Protein AF-A0A530BPV9-F1 (afdb_monomer)

Mean predicted aligned error: 6.6 Å

Structure (mmCIF, N/CA/C/O backbone):
data_AF-A0A530BPV9-F1
#
_entry.id   AF-A0A530BPV9-F1
#
loop_
_atom_site.group_PDB
_atom_site.id
_atom_site.type_symbol
_atom_site.label_atom_id
_atom_site.label_alt_id
_atom_site.label_comp_id
_atom_site.label_asym_id
_atom_site.label_entity_id
_atom_site.label_seq_id
_atom_site.pdbx_PDB_ins_code
_atom_site.Cartn_x
_atom_site.Cartn_y
_atom_site.Cartn_z
_atom_site.occupancy
_atom_site.B_iso_or_equiv
_atom_site.auth_seq_id
_atom_site.auth_comp_id
_atom_site.auth_asym_id
_atom_site.auth_atom_id
_atom_site.pdbx_PDB_model_num
ATOM 1 N N . MET A 1 1 ? -13.704 -10.834 26.927 1.00 64.25 1 MET A N 1
ATOM 2 C CA . MET A 1 1 ? -13.779 -9.408 26.544 1.00 64.25 1 MET A CA 1
ATOM 3 C C . MET A 1 1 ? -12.973 -8.621 27.562 1.00 64.25 1 MET A C 1
ATOM 5 O O . MET A 1 1 ? -13.116 -8.908 28.742 1.00 64.25 1 MET A O 1
ATOM 9 N N . ILE A 1 2 ? -12.065 -7.743 27.131 1.00 81.50 2 ILE A N 1
ATOM 10 C CA . ILE A 1 2 ? -11.200 -6.987 28.055 1.00 81.50 2 ILE A CA 1
ATOM 11 C C . ILE A 1 2 ? -12.032 -5.877 28.699 1.00 81.50 2 ILE A C 1
ATOM 13 O O . ILE A 1 2 ? -12.641 -5.092 27.972 1.00 81.50 2 ILE A O 1
ATOM 17 N N . THR A 1 3 ? -12.042 -5.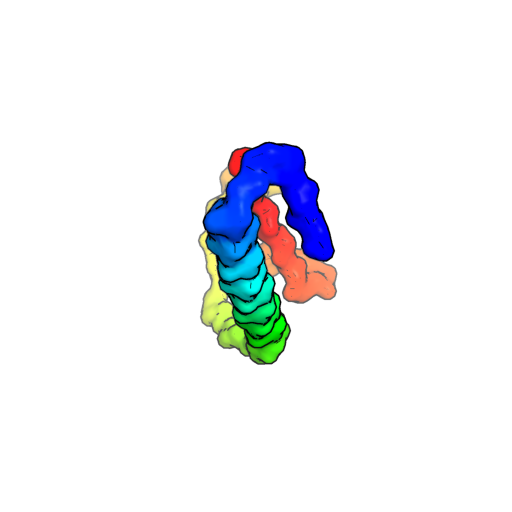825 30.029 1.00 83.81 3 THR A N 1
ATOM 18 C CA . THR A 1 3 ? -12.691 -4.776 30.824 1.00 83.81 3 THR A CA 1
ATOM 19 C C . THR A 1 3 ? -11.650 -3.807 31.364 1.00 83.81 3 THR A C 1
ATOM 21 O O . THR A 1 3 ? -10.627 -4.248 31.894 1.00 83.81 3 THR A O 1
ATOM 24 N N . PHE A 1 4 ? -11.912 -2.506 31.276 1.00 87.75 4 PHE A N 1
ATOM 25 C CA . PHE A 1 4 ? -11.030 -1.490 31.850 1.00 87.75 4 PHE A CA 1
ATOM 26 C C . PHE A 1 4 ? -11.486 -1.070 33.253 1.00 87.75 4 PHE A C 1
ATOM 28 O O . PHE A 1 4 ? -12.694 -1.001 33.509 1.00 87.75 4 PHE A O 1
ATOM 35 N N . PRO A 1 5 ? -10.549 -0.759 34.170 1.00 92.38 5 PRO A N 1
ATOM 36 C CA . PRO A 1 5 ? -10.896 -0.193 35.468 1.00 92.38 5 PRO A CA 1
ATOM 37 C C . PRO A 1 5 ? -11.760 1.066 35.317 1.00 92.38 5 PRO A C 1
ATOM 39 O O . PRO A 1 5 ? -11.473 1.923 34.484 1.00 92.38 5 PRO A O 1
ATOM 42 N N . ASN A 1 6 ? -12.799 1.182 36.149 1.00 93.31 6 ASN A N 1
ATOM 43 C CA . ASN A 1 6 ? -13.709 2.334 36.225 1.00 93.31 6 ASN A CA 1
ATOM 44 C C . ASN A 1 6 ? -14.538 2.633 34.957 1.00 93.31 6 ASN A C 1
ATOM 46 O O . ASN A 1 6 ? -15.138 3.705 34.860 1.00 93.31 6 ASN A O 1
ATOM 50 N N . GLU A 1 7 ? -14.621 1.718 33.985 1.00 93.44 7 GLU A N 1
ATOM 51 C CA . GLU A 1 7 ? -15.459 1.943 32.804 1.00 93.44 7 GLU A CA 1
ATOM 52 C C . GLU A 1 7 ? -16.960 1.840 33.135 1.00 93.44 7 GLU A C 1
ATOM 54 O O . GLU A 1 7 ? -17.420 0.909 33.805 1.00 93.44 7 GLU A O 1
ATOM 59 N N . SER A 1 8 ? -17.755 2.786 32.632 1.00 95.88 8 SER A N 1
ATOM 60 C CA . SER A 1 8 ? -19.214 2.712 32.761 1.00 95.88 8 SER A CA 1
ATOM 61 C C . SER A 1 8 ? -19.799 1.650 31.823 1.00 95.88 8 SER A C 1
ATOM 63 O O . SER A 1 8 ? -19.260 1.382 30.748 1.00 95.88 8 SER A O 1
ATOM 65 N N . ALA A 1 9 ? -20.960 1.093 32.175 1.00 94.56 9 ALA A N 1
ATOM 66 C CA . ALA A 1 9 ? -21.666 0.141 31.312 1.00 94.56 9 ALA A CA 1
ATOM 67 C C . ALA A 1 9 ? -21.994 0.732 29.924 1.00 94.56 9 ALA A C 1
ATOM 69 O O . ALA A 1 9 ? -21.855 0.050 28.911 1.00 94.56 9 ALA A O 1
ATOM 70 N N . LYS A 1 10 ? -22.355 2.025 29.868 1.00 96.12 10 LYS A N 1
ATOM 71 C CA . LYS A 1 10 ? -22.611 2.746 28.611 1.00 96.12 10 LYS A CA 1
ATOM 72 C C . LYS A 1 10 ? -21.354 2.841 27.745 1.00 96.12 10 LYS A C 1
ATOM 74 O O . LYS A 1 10 ? -21.428 2.618 26.539 1.00 96.12 10 LYS A O 1
ATOM 79 N N . TYR A 1 11 ? -20.213 3.167 28.354 1.00 95.38 11 TYR A N 1
ATOM 80 C CA . TYR A 1 11 ? -18.934 3.227 27.646 1.00 95.38 11 TYR A CA 1
ATOM 81 C C . TYR A 1 11 ? -18.548 1.856 27.091 1.00 95.38 11 TYR A C 1
ATOM 83 O O . TYR A 1 11 ? -18.205 1.753 25.915 1.00 95.38 11 TYR A O 1
ATOM 91 N N . ARG A 1 12 ? -18.681 0.801 27.907 1.00 94.94 12 ARG A N 1
ATOM 92 C CA . ARG A 1 12 ? -18.410 -0.575 27.484 1.00 94.94 12 ARG A CA 1
ATOM 93 C C . ARG A 1 12 ? -19.233 -0.941 26.248 1.00 94.94 12 ARG A C 1
ATOM 95 O O . ARG A 1 12 ? -18.646 -1.249 25.219 1.00 94.94 12 ARG A O 1
ATOM 102 N N . ALA A 1 13 ? -20.557 -0.792 26.294 1.00 95.00 13 ALA A N 1
ATOM 103 C CA . ALA A 1 13 ? -21.430 -1.124 25.163 1.00 95.00 13 ALA A CA 1
ATOM 104 C C . ALA A 1 13 ? -21.088 -0.337 23.879 1.00 95.00 13 ALA A C 1
ATOM 106 O O . ALA A 1 13 ? -21.071 -0.893 22.776 1.00 95.00 13 ALA A O 1
ATOM 107 N N . ALA A 1 14 ? -20.765 0.955 24.009 1.00 96.38 14 ALA A N 1
ATOM 108 C CA . ALA A 1 14 ? -20.340 1.774 22.875 1.00 96.38 14 ALA A CA 1
ATOM 109 C C . ALA A 1 14 ? -19.008 1.286 22.280 1.00 96.38 14 ALA A C 1
ATOM 111 O O . ALA A 1 14 ? -18.875 1.189 21.059 1.00 96.38 14 ALA A O 1
ATOM 112 N N . ARG A 1 15 ? -18.037 0.929 23.129 1.00 95.94 15 ARG A N 1
ATOM 113 C CA . ARG A 1 15 ? -16.742 0.396 22.697 1.00 95.94 15 ARG A CA 1
ATOM 114 C C . ARG A 1 15 ? -16.874 -0.966 22.021 1.00 95.94 15 ARG A C 1
ATOM 116 O O . ARG A 1 15 ? -16.197 -1.208 21.031 1.00 95.94 15 ARG A O 1
ATOM 123 N N . GLU A 1 16 ? -17.733 -1.843 22.525 1.00 95.31 16 GLU A N 1
ATOM 124 C CA . GLU A 1 16 ? -18.002 -3.142 21.897 1.00 95.31 16 GLU A CA 1
ATOM 125 C C . GLU A 1 16 ? -18.595 -2.970 20.495 1.00 95.31 16 GLU A C 1
ATOM 127 O O . GLU A 1 16 ? -18.154 -3.614 19.544 1.00 95.31 16 GLU A O 1
ATOM 132 N N . THR A 1 17 ? -19.529 -2.025 20.352 1.00 96.75 17 THR A N 1
ATOM 133 C CA . THR A 1 17 ? -20.108 -1.665 19.052 1.00 96.75 17 THR A CA 1
ATOM 134 C C . THR A 1 17 ? -19.042 -1.119 18.100 1.00 96.75 17 THR A C 1
ATOM 136 O O . THR A 1 17 ? -19.010 -1.495 16.929 1.00 96.75 17 THR A O 1
ATOM 139 N N . LEU A 1 18 ? -18.149 -0.248 18.585 1.00 97.31 18 LEU A N 1
ATOM 140 C CA . LEU A 1 18 ? -17.042 0.280 17.786 1.00 97.31 18 LEU A CA 1
ATOM 141 C C . LEU A 1 18 ? -16.076 -0.830 17.356 1.00 97.31 18 LEU A C 1
ATOM 143 O O . LEU A 1 18 ? -15.746 -0.914 16.177 1.00 97.31 18 LEU A O 1
ATOM 147 N N . LEU A 1 19 ? -15.684 -1.714 18.276 1.00 96.69 19 LEU A N 1
ATOM 148 C CA . LEU A 1 19 ? -14.774 -2.824 17.993 1.00 96.69 19 LEU A CA 1
ATOM 149 C C . LEU A 1 19 ? -15.317 -3.726 16.879 1.00 96.69 19 LEU A C 1
ATOM 151 O O . LEU A 1 19 ? -14.568 -4.147 16.000 1.00 96.69 19 LEU A O 1
ATOM 155 N N . GLN A 1 20 ? -16.623 -3.995 16.885 1.00 97.69 20 GLN A N 1
ATOM 156 C CA . GLN A 1 20 ? -17.255 -4.777 15.828 1.00 97.69 20 GLN A CA 1
ATOM 157 C C . GLN A 1 20 ? -17.120 -4.090 14.457 1.00 97.69 20 GLN A C 1
ATOM 159 O O . GLN A 1 20 ? -16.725 -4.733 13.482 1.00 97.69 20 GLN A O 1
ATOM 164 N N . LYS A 1 21 ? -17.339 -2.769 14.395 1.00 98.38 21 LYS A N 1
ATOM 165 C CA . LYS A 1 21 ? -17.142 -1.977 13.168 1.00 98.38 21 LYS A CA 1
ATOM 166 C C . LYS A 1 21 ? -15.683 -1.961 12.707 1.00 98.38 21 LYS A C 1
ATOM 168 O O . LYS A 1 21 ? -15.416 -2.051 11.512 1.00 98.38 21 LYS A O 1
ATOM 173 N N . GLU A 1 22 ? -14.733 -1.872 13.632 1.00 98.44 22 GLU A N 1
ATOM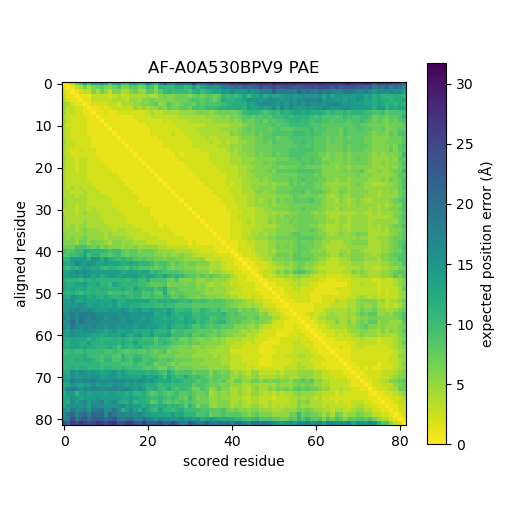 174 C CA . GLU A 1 22 ? -13.299 -1.904 13.316 1.00 98.44 22 GLU A CA 1
ATOM 175 C C . GLU A 1 22 ? -12.867 -3.262 12.745 1.00 98.44 22 GLU A C 1
ATOM 177 O O . GLU A 1 22 ? -12.077 -3.319 11.799 1.00 98.44 22 GLU A O 1
ATOM 182 N N . ILE A 1 23 ? -13.408 -4.364 13.276 1.00 98.31 23 ILE A N 1
ATOM 183 C CA . ILE A 1 23 ? -13.170 -5.715 12.751 1.00 98.31 23 ILE A CA 1
ATOM 184 C C . ILE A 1 23 ? -13.707 -5.840 11.322 1.00 98.31 23 ILE A C 1
ATOM 186 O O . ILE A 1 23 ? -13.020 -6.380 10.452 1.00 98.31 23 ILE A O 1
ATOM 190 N N . GLU A 1 24 ? -14.916 -5.342 11.067 1.00 98.50 24 GLU A N 1
ATOM 191 C CA . GLU A 1 24 ? -15.520 -5.337 9.731 1.00 98.50 24 GLU A CA 1
ATOM 192 C C . GLU A 1 24 ? -14.697 -4.514 8.740 1.00 98.50 24 GLU A C 1
ATOM 194 O O . GLU A 1 24 ? -14.370 -5.005 7.657 1.00 98.50 24 GLU A O 1
ATOM 199 N N . LEU A 1 25 ? -14.279 -3.310 9.137 1.00 98.62 25 LEU A N 1
ATOM 200 C CA . LEU A 1 25 ? -13.422 -2.457 8.319 1.00 98.62 25 LEU A CA 1
ATOM 201 C C . LEU A 1 25 ? -12.100 -3.153 7.977 1.00 98.62 25 LEU A C 1
ATOM 203 O O . LEU A 1 25 ? -11.703 -3.178 6.812 1.00 98.62 25 LEU A O 1
ATOM 207 N N . ARG A 1 26 ? -11.446 -3.781 8.963 1.00 98.62 26 ARG A N 1
ATOM 208 C CA . ARG A 1 26 ? -10.204 -4.534 8.735 1.00 98.62 26 ARG A CA 1
ATOM 209 C C . ARG A 1 26 ? -10.406 -5.655 7.717 1.00 98.62 26 ARG A C 1
ATOM 211 O O . ARG A 1 26 ? -9.594 -5.801 6.809 1.00 98.62 26 ARG A O 1
ATOM 218 N N . ARG A 1 27 ? -11.490 -6.428 7.834 1.00 98.62 27 ARG A N 1
ATOM 219 C CA . ARG A 1 27 ? -11.807 -7.508 6.883 1.00 98.62 27 ARG A CA 1
ATOM 220 C C . ARG A 1 27 ? -12.031 -6.974 5.469 1.00 98.62 27 ARG A C 1
ATOM 222 O O . ARG A 1 27 ? -11.523 -7.564 4.520 1.00 98.62 27 ARG A O 1
ATOM 229 N N . ALA A 1 28 ? -12.745 -5.858 5.326 1.00 98.62 28 ALA A N 1
ATOM 230 C CA . ALA A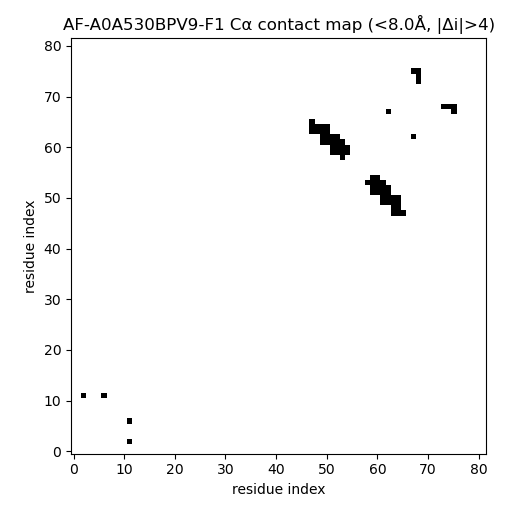 1 28 ? -12.968 -5.226 4.028 1.00 98.62 28 ALA A CA 1
ATOM 231 C C . ALA A 1 28 ? -11.654 -4.739 3.394 1.00 98.62 28 ALA A C 1
ATOM 233 O O . ALA A 1 28 ? -11.413 -4.978 2.211 1.00 98.62 28 ALA A O 1
ATOM 234 N N . MET A 1 29 ? -10.773 -4.117 4.183 1.00 98.56 29 MET A N 1
ATOM 235 C CA . MET A 1 29 ? -9.453 -3.683 3.716 1.00 98.56 29 MET A CA 1
ATOM 236 C C . MET A 1 29 ? -8.592 -4.861 3.246 1.00 98.56 29 MET A C 1
ATOM 238 O O . MET A 1 29 ? -8.000 -4.787 2.170 1.00 98.56 29 MET A O 1
ATOM 242 N N . GLU A 1 30 ? -8.563 -5.960 4.004 1.00 98.62 30 GLU A N 1
ATOM 243 C CA . GLU A 1 30 ? -7.834 -7.171 3.609 1.00 98.62 30 GLU A CA 1
ATOM 244 C C . GLU A 1 30 ? -8.401 -7.797 2.330 1.00 98.62 30 GLU A C 1
ATOM 246 O O . GLU A 1 30 ? -7.640 -8.185 1.444 1.00 98.62 30 GLU A O 1
ATOM 251 N N . ALA A 1 31 ? -9.728 -7.832 2.175 1.00 98.69 31 ALA A N 1
ATOM 252 C CA . ALA A 1 31 ? -10.365 -8.319 0.953 1.00 98.69 31 ALA A CA 1
ATOM 253 C C . ALA A 1 31 ? -9.981 -7.469 -0.272 1.00 98.69 31 ALA A C 1
ATOM 255 O O . ALA A 1 31 ? -9.655 -8.014 -1.327 1.00 98.69 31 ALA A O 1
ATOM 256 N N . VAL A 1 32 ? -9.941 -6.139 -0.131 1.00 98.69 32 VAL A N 1
ATOM 257 C CA . VAL A 1 32 ? -9.465 -5.235 -1.192 1.00 98.69 32 VAL A CA 1
ATOM 258 C C . VAL A 1 32 ? -7.986 -5.472 -1.495 1.00 98.69 32 VAL A C 1
ATOM 260 O O . VAL A 1 32 ? -7.602 -5.519 -2.663 1.00 98.69 32 VAL A O 1
ATOM 263 N N . ALA A 1 33 ? -7.146 -5.643 -0.473 1.00 98.25 33 ALA A N 1
ATOM 264 C CA . ALA A 1 33 ? -5.728 -5.932 -0.665 1.00 98.25 33 ALA A CA 1
ATOM 265 C C . ALA A 1 33 ? -5.516 -7.265 -1.402 1.00 98.25 33 ALA A C 1
ATOM 267 O O . ALA A 1 33 ? -4.699 -7.334 -2.320 1.00 98.25 33 ALA A O 1
ATOM 268 N N . ALA A 1 34 ? -6.277 -8.305 -1.055 1.00 98.50 34 ALA A N 1
ATOM 269 C CA . ALA A 1 34 ? -6.266 -9.585 -1.757 1.00 98.50 34 ALA A CA 1
ATOM 270 C C . ALA A 1 34 ? -6.714 -9.434 -3.220 1.00 98.50 34 ALA A C 1
ATOM 272 O O . ALA A 1 34 ? -6.012 -9.895 -4.117 1.00 98.50 34 ALA A O 1
ATOM 273 N N . ALA A 1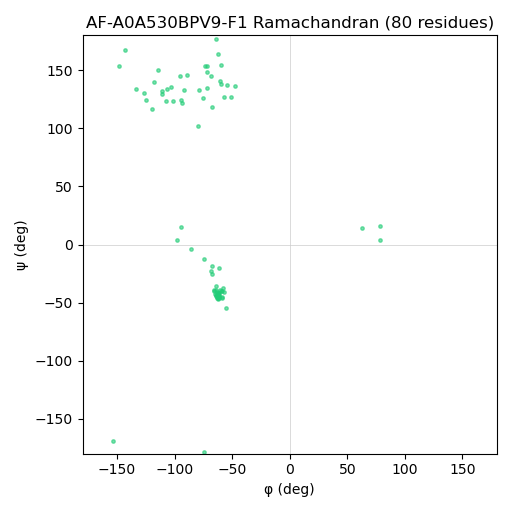 35 ? -7.814 -8.718 -3.471 1.00 98.38 35 ALA A N 1
ATOM 274 C CA . ALA A 1 35 ? -8.302 -8.453 -4.823 1.00 98.38 35 ALA A CA 1
ATOM 275 C C . ALA A 1 35 ? -7.271 -7.693 -5.675 1.00 98.38 35 ALA A C 1
ATOM 277 O O . ALA A 1 35 ? -7.062 -8.038 -6.833 1.00 98.38 35 ALA A O 1
ATOM 278 N N . ARG A 1 36 ? -6.564 -6.711 -5.096 1.00 97.31 36 ARG A N 1
ATOM 279 C CA . ARG A 1 36 ? -5.477 -5.987 -5.778 1.00 97.31 36 ARG A CA 1
ATOM 280 C C . ARG A 1 36 ? -4.316 -6.902 -6.161 1.00 97.31 36 ARG A C 1
ATOM 282 O O . ARG A 1 36 ? -3.808 -6.788 -7.268 1.00 97.31 36 ARG A O 1
ATOM 289 N N . ARG A 1 37 ? -3.904 -7.808 -5.267 1.00 95.69 37 ARG A N 1
ATOM 290 C CA . ARG A 1 37 ? -2.831 -8.783 -5.547 1.00 95.69 37 ARG A CA 1
ATOM 291 C C . ARG A 1 37 ? -3.233 -9.818 -6.601 1.00 95.69 37 ARG A C 1
ATOM 293 O O . ARG A 1 37 ? -2.358 -10.370 -7.251 1.00 95.69 37 ARG A O 1
ATOM 300 N N . ALA A 1 38 ? -4.531 -10.077 -6.751 1.00 97.19 38 ALA A N 1
ATOM 301 C CA . ALA A 1 38 ? -5.075 -11.016 -7.728 1.00 97.19 38 ALA A CA 1
ATOM 302 C C . ALA A 1 38 ? -5.304 -10.403 -9.121 1.00 97.19 38 ALA A C 1
ATOM 304 O O . ALA A 1 38 ? -5.722 -11.121 -10.030 1.00 97.19 38 ALA A O 1
ATOM 305 N N . LEU A 1 39 ? -5.067 -9.097 -9.306 1.00 96.62 39 LEU A N 1
ATOM 306 C CA . LEU A 1 39 ? -5.169 -8.482 -10.627 1.00 96.62 39 LEU A CA 1
ATOM 307 C C . LEU A 1 39 ? -4.167 -9.139 -11.592 1.00 96.62 39 LEU A C 1
ATOM 309 O O . LEU A 1 39 ? -3.035 -9.429 -11.192 1.00 96.62 39 LEU A O 1
ATOM 313 N N . PRO A 1 40 ? -4.553 -9.364 -12.861 1.00 95.31 40 PRO A N 1
ATOM 314 C CA . PRO A 1 40 ? -3.603 -9.798 -13.876 1.00 95.31 40 PRO A CA 1
ATOM 315 C C . PRO A 1 40 ? -2.519 -8.726 -14.081 1.00 95.31 40 PRO A C 1
ATOM 317 O O . PRO A 1 40 ? -2.717 -7.568 -13.690 1.00 95.31 40 PRO A O 1
ATOM 320 N N . PRO A 1 41 ? -1.387 -9.078 -14.721 1.00 91.12 41 PRO A N 1
ATOM 321 C CA . PRO A 1 41 ? -0.404 -8.090 -15.141 1.00 91.12 41 PRO A CA 1
ATOM 322 C C . PRO A 1 41 ? -1.074 -6.915 -15.858 1.00 91.12 41 PRO A C 1
ATOM 324 O O . PRO A 1 41 ? -1.978 -7.103 -16.676 1.00 91.12 41 PRO A O 1
ATOM 327 N N . GLY A 1 42 ? -0.642 -5.701 -15.516 1.00 90.38 42 GLY A N 1
ATOM 328 C CA . GLY A 1 42 ? -1.126 -4.486 -16.159 1.00 90.38 42 GLY A CA 1
ATOM 329 C C . GLY A 1 42 ? -0.752 -4.427 -17.641 1.00 90.38 42 GLY A C 1
ATOM 330 O O . GLY A 1 42 ? -0.045 -5.284 -18.172 1.00 90.38 42 GLY A O 1
ATOM 331 N N . GLY A 1 43 ? -1.222 -3.376 -18.311 1.00 92.06 43 GLY A N 1
ATOM 332 C CA . GLY A 1 43 ? -0.831 -3.106 -19.690 1.00 92.06 43 GLY A CA 1
ATOM 333 C C . GLY A 1 43 ? 0.680 -2.915 -19.833 1.00 92.06 43 GLY A C 1
ATOM 334 O O . GLY A 1 43 ? 1.366 -2.510 -18.892 1.00 92.06 43 GLY A O 1
ATOM 335 N N . LEU A 1 44 ? 1.186 -3.189 -21.035 1.00 91.38 44 LEU A N 1
ATOM 336 C CA . LEU A 1 44 ? 2.570 -2.890 -21.380 1.00 91.38 44 LEU A CA 1
ATOM 337 C C . LEU A 1 44 ? 2.823 -1.387 -21.248 1.00 91.38 44 LEU A C 1
ATOM 339 O O . LEU A 1 44 ? 2.001 -0.564 -21.656 1.00 91.38 44 LEU A O 1
ATOM 343 N N . VAL A 1 45 ? 3.979 -1.039 -20.693 1.00 90.56 45 VAL A N 1
ATOM 344 C CA . VAL A 1 45 ? 4.432 0.349 -20.648 1.00 90.56 45 VAL A CA 1
ATOM 345 C C . VAL A 1 45 ? 4.731 0.782 -22.084 1.00 90.56 45 VAL A C 1
ATOM 347 O O . VAL A 1 45 ? 5.563 0.176 -22.753 1.00 90.56 45 VAL A O 1
ATOM 350 N N . ALA A 1 46 ? 4.015 1.797 -22.575 1.00 92.19 46 ALA A N 1
ATOM 351 C CA . ALA A 1 46 ? 4.028 2.168 -23.993 1.00 92.19 46 ALA A CA 1
ATOM 352 C C . ALA A 1 46 ? 5.368 2.746 -24.476 1.00 92.19 46 ALA A C 1
ATOM 354 O O . ALA A 1 46 ? 5.658 2.729 -25.669 1.00 92.19 46 ALA A O 1
ATOM 355 N N . GLN A 1 47 ? 6.165 3.282 -23.557 1.00 94.38 47 GLN A N 1
ATOM 356 C CA . GLN A 1 47 ? 7.428 3.939 -23.849 1.00 94.38 47 GLN A CA 1
ATOM 357 C C . GLN A 1 47 ? 8.405 3.734 -22.698 1.00 94.38 47 GLN A C 1
ATOM 359 O O . GLN A 1 47 ? 7.999 3.587 -21.544 1.00 94.38 47 GLN A O 1
ATOM 364 N N . ASP A 1 48 ? 9.692 3.777 -23.011 1.00 94.88 48 ASP A N 1
ATOM 365 C CA . ASP A 1 48 ? 10.731 3.791 -21.993 1.00 94.88 48 ASP A CA 1
ATOM 366 C C . ASP A 1 48 ? 10.864 5.213 -21.426 1.00 94.88 48 ASP A C 1
ATOM 368 O O . ASP A 1 48 ? 11.369 6.120 -22.089 1.00 94.88 48 ASP A O 1
ATOM 372 N N . TYR A 1 49 ? 10.299 5.443 -20.239 1.00 94.88 49 TYR A N 1
ATOM 373 C CA . TYR A 1 49 ? 10.300 6.763 -19.606 1.00 94.88 49 TYR A CA 1
ATOM 374 C C . TYR A 1 49 ? 11.709 7.161 -19.178 1.00 94.88 49 TYR A C 1
ATOM 376 O O . TYR A 1 49 ? 12.476 6.321 -18.727 1.00 94.88 49 TYR A O 1
ATOM 384 N N . VAL A 1 50 ? 12.026 8.452 -19.271 1.00 96.19 50 VAL A N 1
ATOM 385 C CA . VAL A 1 50 ? 13.333 8.991 -18.884 1.00 96.19 50 VAL A CA 1
ATOM 386 C C . VAL A 1 50 ? 13.177 9.857 -17.643 1.00 96.19 50 VAL A C 1
ATOM 388 O O . VAL A 1 50 ? 12.300 10.721 -17.594 1.00 96.19 50 VAL A O 1
ATOM 391 N N . PHE A 1 51 ? 14.044 9.637 -16.661 1.00 94.25 51 PHE A N 1
ATOM 392 C CA . PHE A 1 51 ? 14.094 10.386 -15.410 1.00 94.25 51 PHE A CA 1
ATOM 393 C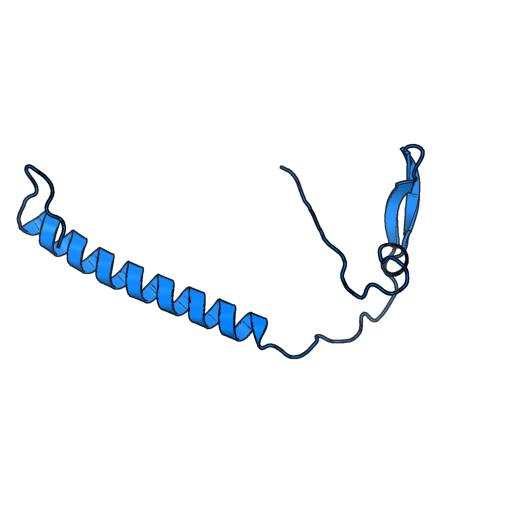 C . PHE A 1 51 ? 15.397 11.177 -15.312 1.00 94.25 51 PHE A C 1
ATOM 395 O O . PHE A 1 51 ? 16.433 10.736 -15.813 1.00 94.25 51 PHE A O 1
ATOM 402 N N . ASP A 1 52 ? 15.352 12.315 -14.622 1.00 96.56 52 ASP A N 1
ATOM 403 C CA . ASP A 1 52 ? 16.562 12.982 -14.147 1.00 96.56 52 ASP A CA 1
ATOM 404 C C . ASP A 1 52 ? 17.055 12.264 -12.883 1.00 96.56 52 ASP A C 1
ATOM 406 O O . ASP A 1 52 ? 16.277 11.967 -11.972 1.00 96.56 52 ASP A O 1
ATOM 410 N N . GLY A 1 53 ? 18.349 11.966 -12.830 1.00 92.44 53 GLY A N 1
ATOM 411 C CA . GLY A 1 53 ? 18.964 11.223 -11.739 1.00 92.44 53 GLY A CA 1
ATOM 412 C C . GLY A 1 53 ? 20.436 11.563 -11.568 1.00 92.44 53 GLY A C 1
ATOM 413 O O . GLY A 1 53 ? 20.947 12.514 -12.162 1.00 92.44 53 GLY A O 1
ATOM 414 N N . LEU A 1 54 ? 21.114 10.771 -10.743 1.00 92.50 54 LEU A N 1
ATOM 415 C CA . LEU A 1 54 ? 22.553 10.865 -10.528 1.00 92.50 54 LEU A CA 1
ATOM 416 C C . LEU A 1 54 ? 23.224 9.560 -10.969 1.00 92.50 54 LEU A C 1
ATOM 418 O O . LEU A 1 54 ? 22.673 8.484 -10.736 1.00 92.50 54 LEU A O 1
ATOM 422 N N . ASP A 1 55 ? 24.389 9.658 -11.607 1.00 89.81 55 ASP A N 1
ATOM 423 C CA . ASP A 1 55 ? 25.229 8.498 -11.918 1.00 89.81 55 ASP A CA 1
ATOM 424 C C . ASP A 1 55 ? 25.958 7.964 -10.667 1.00 89.81 55 ASP A C 1
ATOM 426 O O . ASP A 1 55 ? 25.774 8.459 -9.550 1.00 89.81 55 ASP A O 1
ATOM 430 N N . GLY A 1 56 ? 26.780 6.922 -10.842 1.00 86.19 56 GLY A N 1
ATOM 431 C CA . GLY A 1 56 ? 27.548 6.315 -9.748 1.00 86.19 56 GLY A CA 1
ATOM 432 C C . GLY A 1 56 ? 28.534 7.281 -9.080 1.00 86.19 56 GLY A C 1
ATOM 433 O O . GLY A 1 56 ? 28.922 7.072 -7.931 1.00 86.19 56 GLY A O 1
ATOM 434 N N . GLU A 1 57 ? 28.896 8.359 -9.772 1.00 92.94 57 GLU A N 1
ATOM 435 C CA . GLU A 1 57 ? 29.779 9.425 -9.316 1.00 92.94 57 GLU A CA 1
ATOM 436 C C . GLU A 1 57 ? 29.011 10.655 -8.797 1.00 92.94 57 GLU A C 1
ATOM 438 O O . GLU A 1 57 ? 29.627 11.657 -8.425 1.00 92.94 57 GLU A O 1
ATOM 443 N N . GLY A 1 58 ? 27.676 10.596 -8.744 1.00 92.38 58 GLY A N 1
ATOM 444 C CA . GLY A 1 58 ? 26.825 11.669 -8.236 1.00 92.38 58 GLY A CA 1
ATOM 445 C C . GLY A 1 58 ? 26.609 12.831 -9.210 1.00 92.38 58 GLY A C 1
ATOM 446 O O . GLY A 1 58 ? 26.190 13.907 -8.782 1.00 92.38 58 GLY A O 1
ATOM 447 N N . LYS A 1 59 ? 26.901 12.668 -10.504 1.00 95.31 59 LYS A N 1
ATOM 448 C CA . LYS A 1 59 ? 26.666 13.697 -11.526 1.00 95.31 59 LYS A CA 1
ATOM 449 C C . LYS A 1 59 ? 25.270 13.569 -12.110 1.00 95.31 59 LYS A C 1
ATOM 451 O O . LYS A 1 59 ? 24.759 12.469 -12.295 1.00 95.31 59 LYS A O 1
ATOM 456 N N . ALA A 1 60 ? 24.680 14.714 -12.451 1.00 96.00 60 ALA A N 1
ATOM 457 C CA . ALA A 1 60 ? 23.385 14.763 -13.114 1.00 96.00 60 ALA A CA 1
ATOM 458 C C . ALA A 1 60 ? 23.411 13.961 -14.420 1.00 96.00 60 ALA A C 1
ATOM 460 O O . ALA A 1 60 ? 24.252 14.191 -15.291 1.00 96.00 60 ALA A O 1
ATOM 461 N N . THR A 1 61 ? 22.462 13.045 -14.551 1.00 96.06 61 THR A N 1
ATOM 462 C CA . THR A 1 61 ? 22.305 12.188 -15.719 1.00 96.06 61 THR A CA 1
ATOM 463 C C . THR A 1 61 ? 20.828 11.958 -16.018 1.00 96.06 61 THR A C 1
ATOM 465 O O . THR A 1 61 ? 19.953 12.261 -15.205 1.00 96.06 61 THR A O 1
ATOM 468 N N . ARG A 1 62 ? 20.557 11.411 -17.201 1.00 96.06 62 ARG A N 1
ATOM 469 C CA . ARG A 1 62 ? 19.242 10.906 -17.587 1.00 96.06 62 ARG A CA 1
ATOM 470 C C . ARG A 1 62 ? 19.278 9.388 -17.597 1.00 96.06 62 ARG A C 1
ATOM 472 O O . ARG A 1 62 ? 20.204 8.813 -18.159 1.00 96.06 62 ARG A O 1
ATOM 479 N N . VAL A 1 63 ? 18.270 8.762 -17.003 1.00 94.38 63 VAL A N 1
ATOM 480 C CA . VAL A 1 63 ? 18.168 7.302 -16.890 1.00 94.38 63 VAL A CA 1
ATOM 481 C C . VAL A 1 63 ? 16.826 6.825 -17.433 1.00 94.38 63 VAL A C 1
ATOM 483 O O . VAL A 1 63 ? 15.785 7.394 -17.089 1.00 94.38 63 VAL A O 1
ATOM 486 N N . GLY A 1 64 ? 16.844 5.824 -18.316 1.00 94.38 64 GLY A N 1
ATOM 487 C CA . GLY A 1 64 ? 15.633 5.165 -18.793 1.00 94.38 64 GLY A CA 1
ATOM 488 C C . GLY A 1 64 ? 15.014 4.288 -17.705 1.00 94.38 64 GLY A C 1
ATOM 489 O O . GLY A 1 64 ? 15.705 3.788 -16.820 1.00 94.38 64 GLY A O 1
ATOM 490 N N . LEU A 1 65 ? 13.703 4.064 -17.760 1.00 93.06 65 LEU A N 1
ATOM 491 C CA . LEU A 1 65 ? 13.009 3.149 -16.856 1.00 93.06 65 LEU A CA 1
ATOM 492 C C . LEU A 1 65 ? 13.563 1.729 -17.001 1.00 93.06 65 LEU A C 1
ATOM 494 O O . LEU A 1 65 ? 13.720 1.033 -15.999 1.00 93.06 65 LEU A O 1
ATOM 498 N N . SER A 1 66 ? 13.869 1.311 -18.229 1.00 92.44 66 SER A N 1
ATOM 499 C CA . SER A 1 66 ? 14.461 0.006 -18.522 1.00 92.44 66 SER A CA 1
ATOM 500 C C . SER A 1 66 ? 15.861 -0.162 -17.912 1.00 92.44 66 SER A C 1
ATOM 502 O O . SER A 1 66 ? 16.165 -1.236 -17.388 1.00 92.44 66 SER A O 1
ATOM 504 N N . ASP A 1 67 ? 16.657 0.910 -17.863 1.00 92.31 67 ASP A N 1
ATOM 505 C CA . ASP A 1 67 ? 18.012 0.921 -17.291 1.00 92.31 67 ASP A CA 1
ATOM 506 C C . ASP A 1 67 ? 18.024 0.718 -15.765 1.00 92.31 67 ASP A C 1
ATOM 508 O O . ASP A 1 67 ? 19.047 0.346 -15.186 1.00 92.31 67 ASP A O 1
ATOM 512 N N . LEU A 1 68 ? 16.888 0.934 -15.089 1.00 91.94 68 LEU A N 1
ATOM 513 C CA . LEU A 1 68 ? 16.763 0.729 -13.642 1.00 91.94 68 LEU A CA 1
ATOM 514 C C . LEU A 1 68 ? 16.700 -0.758 -13.250 1.00 91.94 68 LEU A C 1
ATOM 516 O O . LEU A 1 68 ? 16.821 -1.095 -12.068 1.00 91.94 68 LEU A O 1
ATOM 520 N N . PHE A 1 69 ? 16.509 -1.665 -14.211 1.00 93.12 69 PHE A N 1
ATOM 521 C CA . PHE A 1 69 ? 16.446 -3.102 -13.961 1.00 93.12 69 PHE A CA 1
ATOM 522 C C . PHE A 1 69 ? 17.825 -3.747 -14.108 1.00 93.12 69 PHE A C 1
ATOM 524 O O . PHE A 1 69 ? 18.529 -3.566 -15.097 1.00 93.1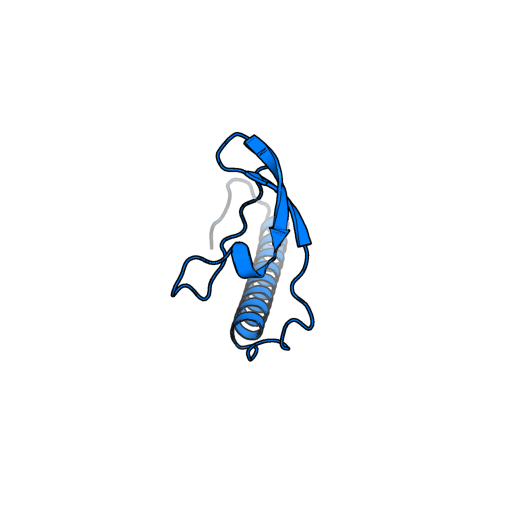2 69 PHE A O 1
ATOM 531 N N . GLN A 1 70 ? 18.204 -4.584 -13.140 1.00 89.88 70 GLN A N 1
ATOM 532 C CA . GLN A 1 70 ? 19.400 -5.410 -13.300 1.00 89.88 70 GLN A CA 1
ATOM 533 C C . GLN A 1 70 ? 19.158 -6.527 -14.328 1.00 89.88 70 GLN A C 1
ATOM 535 O O . GLN A 1 70 ? 18.047 -7.066 -14.385 1.00 89.88 70 GLN A O 1
ATOM 540 N N . PRO A 1 71 ? 20.197 -6.958 -15.071 1.00 90.56 71 PRO A N 1
ATOM 541 C CA . PRO A 1 71 ? 20.089 -8.084 -15.991 1.00 90.56 71 PRO A CA 1
ATOM 542 C C . PRO A 1 71 ? 19.473 -9.319 -15.319 1.00 90.56 71 PRO A C 1
ATOM 544 O O . PRO A 1 71 ? 19.913 -9.752 -14.253 1.00 90.56 71 PRO A O 1
ATOM 547 N N . GLY A 1 72 ? 18.427 -9.870 -15.936 1.00 92.25 72 GLY A N 1
ATOM 548 C CA . GLY A 1 72 ? 17.697 -11.032 -15.420 1.00 92.25 72 GLY A CA 1
ATOM 549 C C . GLY A 1 72 ? 16.707 -10.742 -14.282 1.00 92.25 72 GLY A C 1
ATOM 550 O O . GLY A 1 72 ? 16.099 -11.684 -13.776 1.00 92.25 72 GLY A O 1
ATOM 551 N N . LYS A 1 73 ? 16.505 -9.479 -13.877 1.00 92.31 73 LYS A N 1
ATOM 552 C CA . LYS A 1 73 ? 15.514 -9.098 -12.856 1.00 92.31 73 LYS A CA 1
ATOM 553 C C . LYS A 1 73 ? 14.322 -8.378 -13.484 1.00 92.31 73 LYS A C 1
ATOM 555 O O . LYS A 1 73 ? 14.479 -7.336 -14.099 1.00 92.31 73 LYS A O 1
ATOM 560 N N . GLY 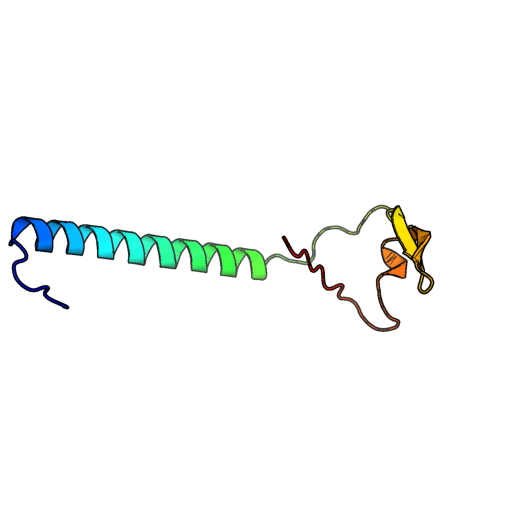A 1 74 ? 13.119 -8.907 -13.258 1.00 88.50 74 GLY A N 1
ATOM 561 C CA . GLY A 1 74 ? 11.850 -8.300 -13.692 1.00 88.50 74 GLY A CA 1
ATOM 562 C C . GLY A 1 74 ? 11.167 -7.433 -12.629 1.00 88.50 74 GLY A C 1
ATOM 563 O O . GLY A 1 74 ? 9.973 -7.170 -12.723 1.00 88.50 74 GLY A O 1
ATOM 564 N N . SER A 1 75 ? 11.878 -7.045 -11.569 1.00 89.75 75 SER A N 1
ATOM 565 C CA . SER A 1 75 ? 11.321 -6.264 -10.461 1.00 89.75 75 SER A CA 1
ATOM 566 C C . SER A 1 75 ? 12.244 -5.112 -10.094 1.00 89.75 75 SER A C 1
ATOM 568 O O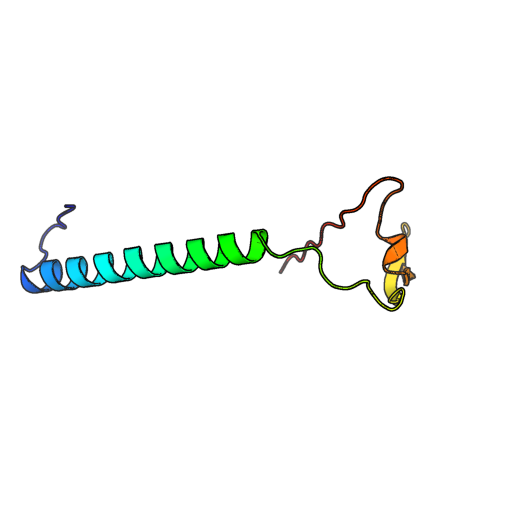 . SER A 1 75 ? 13.449 -5.308 -9.934 1.00 89.75 75 SER A O 1
ATOM 570 N N . LEU A 1 76 ? 11.650 -3.934 -9.917 1.00 91.12 76 LEU A N 1
ATOM 571 C CA . LEU A 1 76 ? 12.302 -2.721 -9.444 1.00 91.12 76 LEU A CA 1
ATOM 572 C C . LEU A 1 76 ? 11.776 -2.398 -8.041 1.00 91.12 76 LEU A C 1
ATOM 574 O O . LEU A 1 76 ? 10.565 -2.373 -7.828 1.00 91.12 76 LEU A O 1
ATOM 578 N N . ASN A 1 77 ? 12.672 -2.159 -7.085 1.00 90.25 77 ASN A N 1
ATOM 579 C CA . ASN A 1 77 ? 12.287 -1.725 -5.743 1.00 90.25 77 ASN A CA 1
ATOM 580 C C . ASN A 1 77 ? 12.336 -0.201 -5.680 1.00 90.25 77 ASN A C 1
ATOM 582 O O . ASN A 1 77 ? 13.388 0.390 -5.911 1.00 90.25 77 ASN A O 1
ATOM 586 N N . LEU A 1 78 ? 11.209 0.420 -5.343 1.00 89.38 78 LEU A N 1
ATOM 587 C CA . LEU A 1 78 ? 11.120 1.858 -5.125 1.00 89.38 78 LEU A CA 1
ATOM 588 C C . LEU A 1 78 ? 11.123 2.125 -3.622 1.00 89.38 78 LEU A C 1
ATOM 590 O O . LEU A 1 78 ? 10.275 1.606 -2.895 1.00 89.38 78 LEU A O 1
ATOM 594 N N . TYR A 1 79 ? 12.076 2.931 -3.163 1.00 88.62 79 TYR A N 1
ATOM 595 C CA . TYR A 1 79 ? 12.172 3.355 -1.773 1.00 88.62 79 TYR A CA 1
ATOM 596 C C . TYR A 1 79 ? 12.202 4.877 -1.713 1.00 88.62 79 TYR A C 1
ATOM 598 O O . TYR A 1 79 ? 13.045 5.515 -2.338 1.00 88.62 79 TYR A O 1
ATOM 606 N N . GLN A 1 80 ? 11.273 5.447 -0.954 1.00 83.94 80 GLN A N 1
ATOM 607 C CA . GLN A 1 80 ? 11.214 6.871 -0.668 1.00 83.94 80 GLN A CA 1
ATOM 608 C C . GLN A 1 80 ? 11.338 7.038 0.843 1.00 83.94 80 GLN A C 1
ATOM 610 O O . GLN A 1 80 ? 10.488 6.558 1.592 1.00 83.94 80 GLN A O 1
ATOM 615 N N . MET A 1 81 ? 12.404 7.701 1.283 1.00 77.00 81 MET A N 1
ATOM 616 C CA . MET A 1 81 ? 12.570 8.103 2.676 1.00 77.00 81 MET A CA 1
ATOM 617 C C . MET A 1 81 ? 12.056 9.537 2.819 1.00 77.00 81 MET A C 1
ATOM 619 O O . MET A 1 81 ? 12.485 10.404 2.057 1.00 77.00 81 MET A O 1
ATOM 623 N N . MET A 1 82 ? 11.107 9.756 3.733 1.00 67.81 82 MET A N 1
ATOM 624 C CA . MET A 1 82 ? 10.692 11.099 4.163 1.00 67.81 82 MET A CA 1
ATOM 625 C C . MET A 1 82 ? 11.670 11.658 5.188 1.00 67.81 82 MET A C 1
ATOM 627 O O . MET A 1 82 ? 12.141 10.858 6.028 1.00 67.81 82 MET A O 1
#

Sequence (82 aa):
MITFPNESAKYRAARETLLQKEIELRRAMEAVAAARRALPPGGLVAQDYVFDGLDGEGKATRVGLSDLFQPGKGSLNLYQMM

Nearest PDB structures (foldseek):
  1aoj-assembly1_A  TM=4.932E-01  e=6.188E+00  Mus musculus
  8yt8-assembly1_D  TM=3.345E-01  e=5.058E+00  Mus musculus
  2iu7-assembly1_I  TM=2.678E-01  e=6.617E+00  Escherichia coli

Radius of gyration: 24.32 Å; Cα contacts (8 Å, |Δi|>4): 34; chains: 1; bounding box: 52×26×60 Å

pLDDT: mean 93.12, std 5.98, range [64.25, 98.69]

Secondary structure (DSSP, 8-s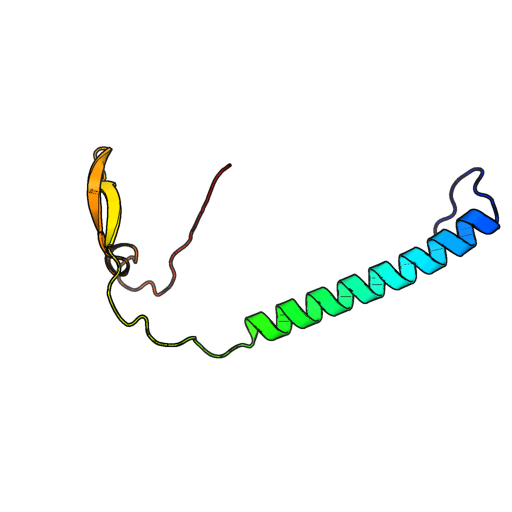tate):
-PPPTT--HHHHHHHHHHHHHHHHHHHHHHHHHHHHHTSPP-PPPSS--EEEEE-TTS-EEEEETGGGSPTT----------

Foldseek 3Di:
DDDDPPDDPVNVVVVVVVVVVVVVVVVVVVVVVVVVVPDDDDDDDPDFDWDFDADPVGDTDIDTPVNQDDVPDPDHDDDDDD

Solvent-accessible surface area (backbone atoms only — not comparable to full-atom values): 5460 Å² total; per-residue (Å²): 133,93,81,64,89,91,64,49,72,70,57,50,56,52,50,54,55,48,51,54,52,52,53,51,52,50,51,52,52,52,51,51,53,51,54,61,72,65,52,74,86,74,80,79,78,92,64,77,51,74,41,85,45,61,48,99,86,68,46,84,41,78,44,44,56,69,71,69,39,58,92,97,46,96,70,76,88,88,84,85,85,132